Protein AF-A0A539DXG9-F1 (afdb_monomer)

Sequence (60 aa):
MPRFHIIFRTCDVVQSLHAVPRPFGLDKKTLLKICFLSLYESVRNHPHRIVVIGDRLTPE

Mean predicted aligned error: 6.93 Å

Radius of gyration: 13.92 Å; Cα contacts (8 Å, |Δi|>4): 45; chains: 1; bounding box: 36×23×37 Å

Nearest 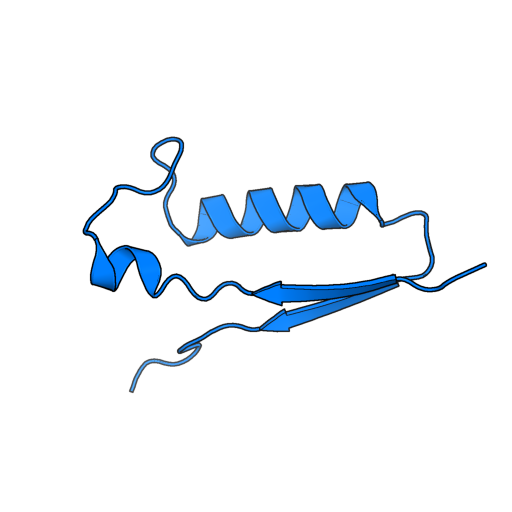PDB structures (foldseek):
  2jaj-assembly2_B  TM=5.276E-01  e=3.851E+00  Homo sapiens
  3tl6-assembly1_F  TM=2.621E-01  e=5.083E+00  Entamoeba histolytica

Structure (mmCIF, N/CA/C/O backbone):
data_AF-A0A539DXG9-F1
#
_ent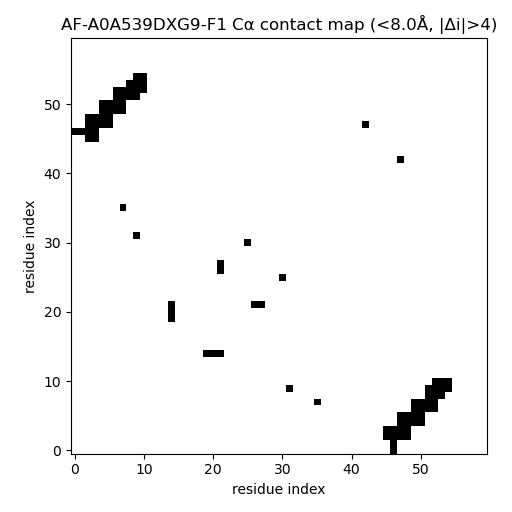ry.id   AF-A0A539DXG9-F1
#
loop_
_atom_site.group_PDB
_atom_site.id
_atom_site.type_symbol
_atom_site.label_atom_id
_atom_site.label_alt_id
_atom_site.label_comp_id
_atom_site.label_asym_id
_atom_site.label_entity_id
_atom_site.label_seq_id
_atom_site.pdbx_PDB_ins_code
_atom_site.Cartn_x
_atom_site.Cartn_y
_atom_site.Cartn_z
_atom_site.occupancy
_atom_site.B_iso_or_equiv
_atom_site.auth_seq_id
_atom_site.auth_comp_id
_atom_site.auth_asym_id
_atom_site.auth_atom_id
_atom_site.pdbx_PDB_model_num
ATOM 1 N N . MET A 1 1 ? -19.331 -2.457 17.800 1.00 70.69 1 MET A N 1
ATOM 2 C CA . MET A 1 1 ? -18.886 -1.963 16.476 1.00 70.69 1 MET A CA 1
ATOM 3 C C . MET A 1 1 ? -18.257 -3.114 15.707 1.00 70.69 1 MET A C 1
ATOM 5 O O . MET A 1 1 ? -17.482 -3.844 16.319 1.00 70.69 1 MET A O 1
ATOM 9 N N . PRO A 1 2 ? -18.593 -3.313 14.423 1.00 84.94 2 PRO A N 1
ATOM 10 C CA . PRO A 1 2 ? -17.956 -4.335 13.596 1.00 84.94 2 PRO A CA 1
ATOM 11 C C . PRO A 1 2 ? -16.471 -4.010 13.378 1.00 84.94 2 PRO A C 1
ATOM 13 O O . PRO A 1 2 ? -16.083 -2.841 13.348 1.00 84.94 2 PRO A O 1
ATOM 16 N N . ARG A 1 3 ? -15.641 -5.050 13.246 1.00 95.00 3 ARG A N 1
ATOM 17 C CA . ARG A 1 3 ? -14.207 -4.932 12.958 1.00 95.00 3 ARG A CA 1
ATOM 18 C C . ARG A 1 3 ? -13.953 -5.234 11.485 1.00 95.00 3 ARG A C 1
ATOM 20 O O . ARG A 1 3 ? -14.360 -6.287 11.002 1.00 95.00 3 ARG A O 1
ATOM 27 N N . PHE A 1 4 ? -13.238 -4.356 10.790 1.00 96.75 4 PHE A N 1
ATOM 28 C CA . PHE A 1 4 ? -12.845 -4.591 9.402 1.00 96.75 4 PHE A CA 1
ATOM 29 C C . PHE A 1 4 ? -11.636 -5.529 9.325 1.00 96.75 4 PHE A C 1
ATOM 31 O O . PHE A 1 4 ? -10.599 -5.284 9.945 1.00 96.75 4 PHE A O 1
ATOM 38 N N . HIS A 1 5 ? -11.759 -6.591 8.534 1.00 97.06 5 HIS A N 1
ATOM 39 C CA . HIS A 1 5 ? -10.664 -7.497 8.196 1.00 97.06 5 HIS A CA 1
ATOM 40 C C . HIS A 1 5 ? -10.301 -7.276 6.730 1.00 97.06 5 HIS A C 1
ATOM 42 O O . HIS A 1 5 ? -11.078 -7.613 5.842 1.00 97.06 5 HIS A O 1
ATOM 48 N N . ILE A 1 6 ? -9.147 -6.659 6.483 1.00 96.62 6 ILE A N 1
ATOM 49 C CA . ILE A 1 6 ? -8.764 -6.163 5.159 1.00 96.62 6 ILE A CA 1
ATOM 50 C C . ILE A 1 6 ? -7.522 -6.908 4.682 1.00 96.62 6 ILE A C 1
ATOM 52 O O . ILE A 1 6 ? -6.533 -7.006 5.409 1.00 96.62 6 ILE A O 1
ATOM 56 N N . ILE A 1 7 ? -7.561 -7.400 3.446 1.00 94.69 7 ILE A N 1
ATOM 57 C CA . ILE A 1 7 ? -6.415 -8.013 2.773 1.00 94.69 7 ILE A CA 1
ATOM 58 C C . ILE A 1 7 ? -5.933 -7.051 1.688 1.00 94.69 7 ILE A C 1
ATOM 60 O O . ILE A 1 7 ? -6.620 -6.837 0.692 1.00 94.69 7 ILE A O 1
ATOM 64 N N . PHE A 1 8 ? -4.742 -6.483 1.871 1.00 92.94 8 PHE A N 1
ATOM 65 C CA . PHE A 1 8 ? -4.095 -5.628 0.879 1.00 92.94 8 PHE A CA 1
ATOM 66 C C . PHE A 1 8 ? -3.078 -6.452 0.087 1.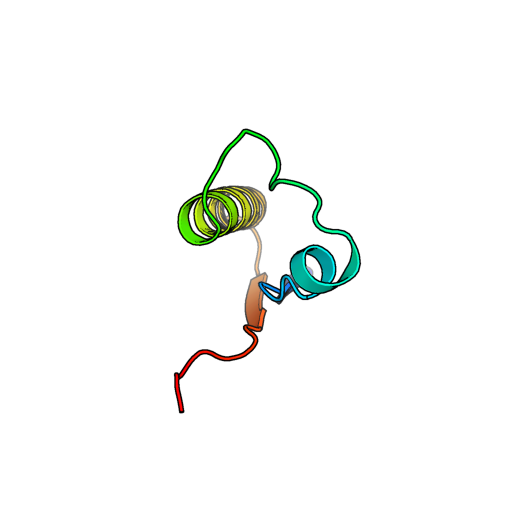00 92.94 8 PHE A C 1
ATOM 68 O O . PHE A 1 8 ? -1.985 -6.746 0.574 1.00 92.94 8 PHE A O 1
ATOM 75 N N . ARG A 1 9 ? -3.448 -6.866 -1.129 1.00 87.06 9 ARG A N 1
ATOM 76 C CA . ARG A 1 9 ? -2.560 -7.637 -2.011 1.00 87.06 9 ARG A CA 1
ATOM 77 C C . ARG A 1 9 ? -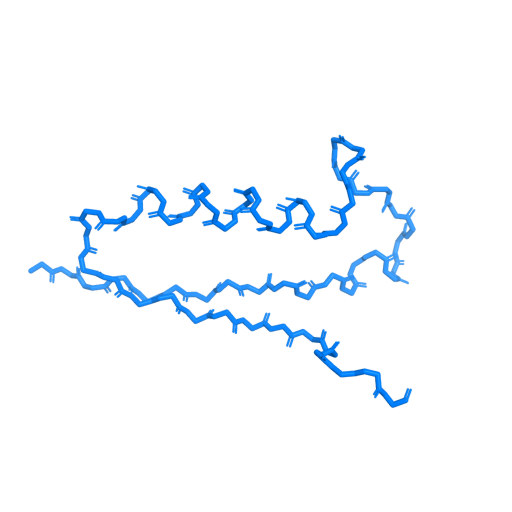1.715 -6.696 -2.861 1.00 87.06 9 ARG A C 1
ATOM 79 O O . ARG A 1 9 ? -2.260 -5.886 -3.601 1.00 87.06 9 ARG A O 1
ATOM 86 N N . THR A 1 10 ? -0.395 -6.837 -2.784 1.00 82.88 10 THR A N 1
ATOM 87 C CA . THR A 1 10 ? 0.570 -6.039 -3.564 1.00 82.88 10 THR A CA 1
ATOM 88 C C . THR A 1 10 ? 1.071 -6.764 -4.817 1.00 82.88 10 THR A C 1
ATOM 90 O O . THR A 1 10 ? 1.919 -6.244 -5.549 1.00 82.88 10 THR A O 1
ATOM 93 N N . CYS A 1 11 ? 0.561 -7.976 -5.054 1.00 68.31 11 CYS A N 1
ATOM 94 C CA . CYS A 1 11 ? 0.934 -8.842 -6.162 1.00 68.31 11 CYS A CA 1
ATOM 95 C C . CYS A 1 11 ? 0.470 -8.228 -7.485 1.00 68.31 11 CYS A C 1
ATOM 97 O O . CYS A 1 11 ? -0.723 -8.068 -7.725 1.00 68.31 11 CYS A O 1
ATOM 99 N N . ASP A 1 12 ? 1.430 -7.923 -8.350 1.00 60.91 12 ASP A N 1
ATOM 100 C CA . ASP A 1 12 ? 1.209 -7.310 -9.657 1.00 60.91 12 ASP A CA 1
ATOM 101 C C . ASP A 1 12 ? 1.638 -8.266 -10.775 1.00 60.91 12 ASP A C 1
ATOM 103 O O . ASP A 1 12 ? 2.441 -7.939 -11.644 1.00 60.91 12 ASP A O 1
ATOM 107 N N . VAL A 1 13 ? 1.132 -9.500 -10.715 1.00 56.47 13 VAL A N 1
ATOM 108 C CA . VAL A 1 13 ? 1.324 -10.497 -11.785 1.00 56.47 13 VAL A CA 1
ATOM 109 C C . VAL A 1 13 ? 0.573 -10.079 -13.064 1.00 56.47 13 VAL A C 1
ATOM 111 O O . VAL A 1 13 ? 0.827 -10.593 -14.152 1.00 56.47 13 VAL A O 1
ATOM 114 N N . VAL A 1 14 ? -0.313 -9.084 -12.979 1.00 53.53 14 VAL A N 1
ATOM 115 C CA . VAL A 1 14 ? -1.055 -8.567 -14.135 1.00 53.53 14 VAL A CA 1
ATOM 116 C C . VAL A 1 14 ? -0.133 -7.783 -15.079 1.00 53.53 14 VAL A C 1
ATOM 118 O O . VAL A 1 14 ? -0.284 -7.893 -16.297 1.00 53.53 14 VAL A O 1
ATOM 121 N N . GLN A 1 15 ? 0.898 -7.097 -14.561 1.00 49.50 15 GLN A N 1
ATOM 122 C CA . GLN A 1 15 ? 1.908 -6.467 -15.420 1.00 49.50 15 GLN A CA 1
ATOM 123 C C . GLN A 1 15 ? 2.723 -7.497 -16.225 1.00 49.50 15 GLN A C 1
ATOM 125 O O . GLN A 1 15 ? 3.075 -7.227 -17.372 1.00 49.50 15 GLN A O 1
ATOM 130 N N . SER A 1 16 ? 2.965 -8.695 -15.675 1.00 51.38 16 SER A N 1
ATOM 131 C CA . SER A 1 16 ? 3.634 -9.789 -16.401 1.00 51.38 16 SER A CA 1
ATOM 132 C C . SER A 1 16 ? 2.761 -10.469 -17.464 1.00 51.38 16 SER A C 1
ATOM 134 O O . SER A 1 16 ? 3.305 -11.144 -18.330 1.00 51.38 16 SER A O 1
ATOM 136 N N . LEU A 1 17 ? 1.435 -10.288 -17.431 1.00 51.56 17 LEU A N 1
ATOM 137 C CA . LEU A 1 17 ? 0.499 -10.937 -18.361 1.00 51.56 17 LEU A CA 1
ATOM 138 C C . LEU A 1 17 ? 0.062 -10.045 -19.533 1.00 51.56 17 LEU A C 1
ATOM 140 O O . LEU A 1 17 ? -0.252 -10.575 -20.596 1.00 51.56 17 LEU A O 1
ATOM 144 N N . HIS A 1 18 ? 0.048 -8.714 -19.373 1.00 60.38 18 HIS A N 1
ATOM 145 C CA . HIS A 1 18 ? -0.533 -7.813 -20.385 1.00 60.38 18 HIS A CA 1
ATOM 146 C C . HIS A 1 18 ? 0.337 -6.614 -20.798 1.00 60.38 18 HIS A C 1
ATOM 148 O O . HIS A 1 18 ? -0.119 -5.808 -21.604 1.00 60.38 18 HIS A O 1
ATOM 154 N N . ALA A 1 19 ? 1.562 -6.466 -20.268 1.00 64.06 19 ALA A N 1
ATOM 155 C CA . ALA A 1 19 ? 2.484 -5.363 -20.596 1.00 64.06 19 ALA A CA 1
ATOM 156 C C . ALA A 1 19 ? 1.883 -3.943 -20.451 1.00 64.06 19 ALA A C 1
ATOM 158 O O . ALA A 1 19 ? 2.390 -2.976 -21.018 1.00 64.06 19 ALA A O 1
ATOM 159 N N . VAL A 1 20 ? 0.804 -3.801 -19.675 1.00 68.62 20 VAL A N 1
ATOM 160 C CA . VAL A 1 20 ? 0.127 -2.517 -19.477 1.00 68.62 20 VAL A CA 1
ATOM 161 C C . VAL A 1 20 ? 0.971 -1.651 -18.534 1.00 68.62 20 VAL A C 1
ATOM 163 O O . VAL A 1 20 ? 1.402 -2.134 -17.479 1.00 68.62 20 VAL A O 1
ATOM 166 N N . PRO A 1 21 ? 1.240 -0.378 -18.879 1.00 72.12 21 PRO A N 1
ATOM 167 C CA . PRO A 1 21 ? 1.930 0.535 -17.981 1.00 72.12 21 PRO A CA 1
ATOM 168 C C . PRO A 1 21 ? 1.103 0.763 -16.713 1.00 72.12 21 PRO A C 1
ATOM 170 O O . PRO A 1 21 ? -0.127 0.829 -16.744 1.00 72.12 21 PRO A O 1
ATOM 173 N N . ARG A 1 22 ? 1.789 0.893 -15.575 1.00 74.81 22 ARG A N 1
ATOM 174 C CA . ARG A 1 22 ? 1.138 1.224 -14.303 1.00 74.81 22 ARG A CA 1
ATOM 175 C C . ARG A 1 22 ? 0.393 2.559 -14.430 1.00 74.81 22 ARG A C 1
ATOM 177 O O . ARG A 1 22 ? 0.887 3.466 -15.108 1.00 74.81 22 ARG A O 1
ATOM 184 N N . PRO A 1 23 ? -0.765 2.710 -13.768 1.00 79.81 23 PRO A N 1
ATOM 185 C CA . PRO A 1 23 ? -1.522 3.949 -13.828 1.00 79.81 23 PRO A CA 1
ATOM 1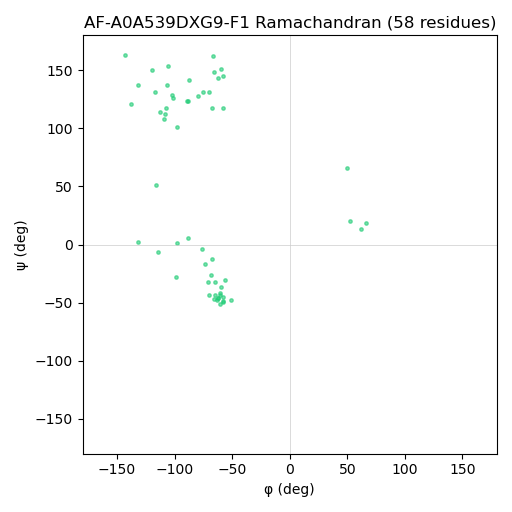86 C C . PRO A 1 23 ? -0.694 5.133 -13.312 1.00 79.81 23 PRO A C 1
ATOM 188 O O . PRO A 1 23 ? 0.188 4.981 -12.461 1.00 79.81 23 PRO A O 1
ATOM 191 N N . PHE A 1 24 ? -0.998 6.319 -13.842 1.00 85.00 24 PHE A N 1
ATOM 192 C CA . PHE A 1 24 ? -0.406 7.601 -13.437 1.00 85.00 24 PHE A CA 1
ATOM 193 C C . PHE A 1 24 ? 1.115 7.723 -13.642 1.00 85.00 24 PHE A C 1
ATOM 195 O O . PHE A 1 24 ? 1.729 8.637 -13.100 1.00 85.00 24 PHE A O 1
ATOM 202 N N . GLY A 1 25 ? 1.735 6.813 -14.404 1.00 83.12 25 GLY A N 1
ATOM 203 C CA . GLY A 1 25 ? 3.184 6.825 -14.630 1.00 83.12 25 GLY A CA 1
ATOM 204 C C . GLY A 1 25 ? 4.007 6.539 -13.368 1.00 83.12 25 GLY A C 1
ATOM 205 O O . GLY A 1 25 ? 5.189 6.869 -13.322 1.00 83.12 25 GLY A O 1
ATOM 206 N N . LEU A 1 26 ? 3.394 5.951 -12.335 1.00 84.50 26 LEU A N 1
ATOM 207 C CA . LEU A 1 26 ? 4.049 5.688 -11.056 1.00 84.50 26 LEU A CA 1
ATOM 208 C C . LEU A 1 26 ? 4.774 4.342 -11.057 1.00 84.50 26 LEU A C 1
ATOM 210 O O . LEU A 1 26 ? 4.259 3.333 -11.547 1.00 84.50 26 LEU A O 1
ATOM 214 N N . ASP A 1 27 ? 5.948 4.302 -10.427 1.00 84.00 27 ASP A N 1
ATOM 215 C CA . ASP A 1 27 ? 6.634 3.044 -10.154 1.00 84.00 27 ASP A CA 1
ATOM 216 C C . ASP A 1 27 ? 5.843 2.185 -9.146 1.00 84.00 27 ASP A C 1
ATOM 218 O O . ASP A 1 27 ? 4.977 2.665 -8.404 1.00 84.00 27 ASP A O 1
ATOM 222 N N . LYS A 1 28 ? 6.164 0.886 -9.095 1.00 81.00 28 LYS A N 1
ATOM 223 C CA . LYS A 1 28 ? 5.492 -0.090 -8.223 1.00 81.00 28 LYS A CA 1
ATOM 224 C C . LYS A 1 28 ? 5.412 0.362 -6.773 1.00 81.00 28 LYS A C 1
ATOM 226 O O . LYS A 1 28 ? 4.363 0.252 -6.141 1.00 81.00 28 LYS A O 1
ATOM 231 N N . LYS A 1 29 ? 6.535 0.822 -6.232 1.00 84.75 29 LYS A N 1
ATOM 232 C CA . LYS A 1 29 ? 6.680 1.134 -4.814 1.00 84.75 29 LYS A CA 1
ATOM 233 C C . LYS A 1 29 ? 5.861 2.369 -4.470 1.00 84.75 29 LYS A C 1
ATOM 235 O O . LYS A 1 29 ? 5.171 2.365 -3.451 1.00 84.75 29 LYS A O 1
ATOM 240 N N . THR A 1 30 ? 5.911 3.391 -5.315 1.00 88.69 30 THR A N 1
ATOM 241 C CA . THR A 1 30 ? 5.158 4.631 -5.112 1.00 88.69 30 THR A CA 1
ATOM 242 C C . THR A 1 30 ? 3.655 4.392 -5.207 1.00 88.69 30 THR A C 1
ATOM 244 O O . THR A 1 30 ? 2.925 4.775 -4.291 1.00 88.69 30 THR A O 1
ATOM 247 N N . LEU A 1 31 ? 3.195 3.674 -6.235 1.00 87.88 31 LEU A N 1
ATOM 248 C CA . LEU A 1 31 ? 1.777 3.346 -6.401 1.00 87.88 31 LEU A CA 1
ATOM 249 C C . LEU A 1 31 ? 1.229 2.569 -5.193 1.00 87.88 31 LEU A C 1
ATOM 251 O O . LEU A 1 31 ? 0.217 2.956 -4.614 1.00 87.88 31 LEU A O 1
ATOM 255 N N . LEU A 1 32 ? 1.933 1.517 -4.759 1.00 88.56 32 LEU A N 1
ATOM 256 C CA . LEU A 1 32 ? 1.517 0.706 -3.610 1.00 88.56 32 LEU A CA 1
ATOM 257 C C . LEU A 1 32 ? 1.432 1.519 -2.315 1.00 88.56 32 LEU A C 1
ATOM 259 O O . LEU A 1 32 ? 0.484 1.343 -1.553 1.00 88.56 32 LEU A O 1
ATOM 263 N N . LYS A 1 33 ? 2.397 2.414 -2.069 1.00 91.81 33 LYS A N 1
ATOM 264 C CA . LYS A 1 33 ? 2.390 3.291 -0.889 1.00 91.81 33 LYS A CA 1
ATOM 265 C C . LYS A 1 33 ? 1.186 4.224 -0.884 1.00 91.81 33 LYS A C 1
ATOM 267 O O . LYS A 1 33 ? 0.536 4.347 0.149 1.00 91.81 33 LYS A O 1
ATOM 272 N N . ILE A 1 34 ? 0.884 4.853 -2.020 1.00 94.12 34 ILE A N 1
ATOM 273 C CA . ILE A 1 34 ? -0.254 5.772 -2.146 1.00 94.12 34 ILE A CA 1
ATOM 274 C C . ILE A 1 34 ? -1.568 5.019 -1.921 1.00 94.12 34 ILE A C 1
ATOM 276 O O . ILE A 1 34 ? -2.389 5.450 -1.111 1.00 94.12 34 ILE A O 1
ATOM 280 N N . CYS A 1 35 ? -1.746 3.864 -2.568 1.00 92.44 35 CYS A N 1
ATOM 281 C CA . CYS A 1 35 ? -2.936 3.034 -2.384 1.00 92.44 35 CYS A CA 1
ATOM 282 C C . CYS A 1 35 ? -3.096 2.571 -0.929 1.00 92.44 35 CYS A C 1
ATOM 284 O O . CYS A 1 35 ? -4.195 2.633 -0.380 1.00 92.44 35 CYS A O 1
ATOM 286 N N . PHE A 1 36 ? -2.007 2.135 -0.289 1.00 95.19 36 PHE A N 1
ATOM 287 C CA . PHE A 1 36 ? -2.043 1.709 1.107 1.00 95.19 36 PHE A CA 1
ATOM 288 C C . PHE A 1 36 ? -2.378 2.867 2.052 1.00 95.19 36 PHE A C 1
ATOM 290 O O . PHE A 1 36 ? -3.199 2.698 2.949 1.00 95.19 36 PHE A O 1
ATOM 297 N N . LEU A 1 37 ? -1.779 4.043 1.845 1.00 97.12 37 LEU A N 1
ATOM 298 C CA . LEU A 1 37 ? -2.048 5.225 2.662 1.00 97.12 37 LEU A CA 1
ATOM 299 C C . LEU A 1 37 ? -3.514 5.653 2.549 1.00 97.12 37 LEU A C 1
ATOM 301 O O . LEU A 1 37 ? -4.160 5.879 3.566 1.00 97.12 37 LEU A O 1
ATOM 305 N N . SER A 1 38 ? -4.054 5.698 1.329 1.00 97.38 38 SER A N 1
ATOM 306 C CA . SER A 1 38 ? -5.469 6.007 1.093 1.00 97.38 38 SER A CA 1
ATOM 307 C C . SER A 1 38 ? -6.396 5.030 1.825 1.00 97.38 38 SER A C 1
ATOM 309 O O . SER A 1 38 ? -7.324 5.457 2.514 1.00 97.38 38 SER A O 1
ATOM 311 N N . LEU A 1 39 ? -6.105 3.727 1.746 1.00 97.00 39 LEU A N 1
ATOM 312 C CA . LEU A 1 39 ? -6.841 2.700 2.478 1.00 97.00 39 LEU A CA 1
ATOM 313 C C . LEU A 1 39 ? -6.757 2.923 3.992 1.00 97.00 39 LEU A C 1
ATOM 315 O O . LEU A 1 39 ? -7.790 2.951 4.656 1.00 97.00 39 LEU A O 1
ATOM 319 N N . TYR A 1 40 ? -5.551 3.089 4.534 1.00 97.69 40 TYR A N 1
ATOM 320 C CA . TYR A 1 40 ? -5.334 3.278 5.966 1.00 97.69 40 TYR A CA 1
ATOM 321 C C . TYR A 1 40 ? -6.099 4.493 6.498 1.00 97.69 40 TYR A C 1
ATOM 323 O O . TYR A 1 40 ? -6.861 4.356 7.453 1.00 97.69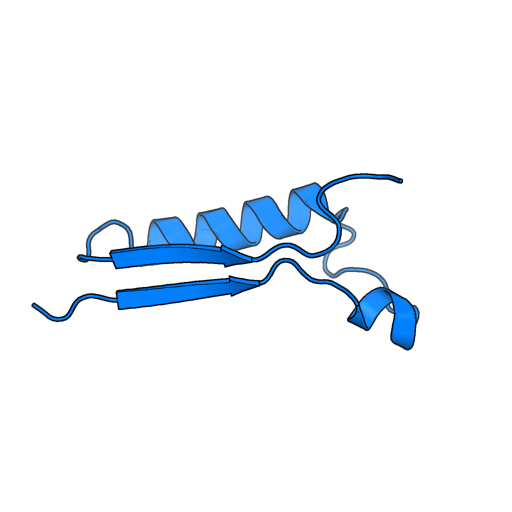 40 TYR A O 1
ATOM 331 N N . GLU A 1 41 ? -5.979 5.649 5.842 1.00 98.25 41 GLU A N 1
ATOM 332 C CA . GLU A 1 41 ? -6.679 6.872 6.247 1.00 98.25 41 GLU A CA 1
ATOM 333 C C . GLU A 1 41 ? -8.204 6.693 6.250 1.00 98.25 41 GLU A C 1
ATOM 335 O O . GLU A 1 41 ? -8.877 7.178 7.159 1.00 98.25 41 GLU A O 1
ATOM 340 N N . SER A 1 42 ? -8.754 5.926 5.301 1.00 97.19 42 SER A N 1
ATOM 341 C CA . SER A 1 42 ? -10.199 5.668 5.230 1.00 97.19 42 SER A CA 1
ATOM 342 C C . SER A 1 42 ? -10.743 4.810 6.380 1.00 97.19 42 SER A C 1
ATOM 344 O 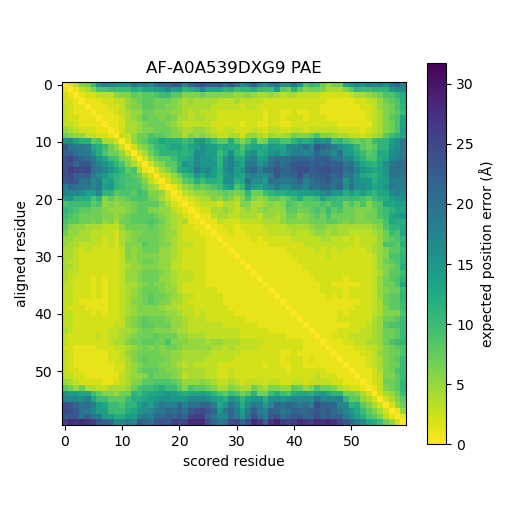O . SER A 1 42 ? -11.917 4.924 6.728 1.00 97.19 42 SER A O 1
ATOM 346 N N . VAL A 1 43 ? -9.905 3.966 6.998 1.00 96.50 43 VAL A N 1
ATOM 347 C CA . VAL A 1 43 ? -10.337 3.016 8.041 1.00 96.50 43 VAL A CA 1
ATOM 348 C C . VAL A 1 43 ? -9.750 3.299 9.420 1.00 96.50 43 VAL A C 1
ATOM 350 O O . VAL A 1 43 ? -10.167 2.664 10.389 1.00 96.50 43 VAL A O 1
ATOM 353 N N . ARG A 1 44 ? -8.821 4.257 9.550 1.00 96.69 44 ARG A N 1
ATOM 354 C CA . ARG A 1 44 ? -8.051 4.500 10.784 1.00 96.69 44 ARG A CA 1
ATOM 355 C C . ARG A 1 44 ? -8.910 4.766 12.024 1.00 96.69 44 ARG A C 1
ATOM 357 O O . ARG A 1 44 ? -8.516 4.404 13.126 1.00 96.69 44 ARG A O 1
ATOM 364 N N . ASN A 1 45 ? -10.091 5.359 11.838 1.00 97.31 45 ASN A N 1
ATOM 365 C CA . ASN A 1 45 ? -11.024 5.699 12.917 1.00 97.31 45 ASN A CA 1
ATOM 366 C C . ASN A 1 45 ? -12.004 4.556 13.257 1.00 97.31 45 ASN A C 1
ATOM 368 O O . ASN A 1 45 ? -12.907 4.734 14.072 1.00 97.31 45 ASN A O 1
ATOM 372 N N . HIS A 1 46 ? -11.845 3.382 12.641 1.00 96.06 46 HIS A N 1
ATOM 373 C CA . HIS A 1 46 ? -12.659 2.196 12.889 1.00 96.06 46 HIS A CA 1
ATOM 374 C C . HIS A 1 46 ? -11.786 1.039 13.383 1.00 96.06 46 HIS A C 1
ATOM 376 O O . HIS A 1 46 ? -10.632 0.930 12.972 1.00 96.06 46 HIS A O 1
ATOM 382 N N . PRO A 1 47 ? -12.301 0.115 14.213 1.00 97.75 47 PRO A N 1
ATOM 383 C CA . PRO A 1 47 ? -11.570 -1.102 14.549 1.00 97.75 47 PRO A CA 1
ATOM 384 C C . PRO A 1 47 ? -11.241 -1.899 13.279 1.00 97.75 47 PRO A C 1
ATOM 386 O O . PRO A 1 47 ? -12.143 -2.357 12.576 1.00 97.75 47 PRO A O 1
ATOM 389 N N . HIS A 1 48 ? -9.957 -2.089 12.975 1.00 97.69 48 HIS A N 1
ATOM 390 C CA . HIS A 1 48 ? -9.535 -2.793 11.765 1.00 97.69 48 HIS A CA 1
ATOM 391 C C . HIS A 1 48 ? -8.292 -3.665 11.988 1.00 97.69 48 HIS A C 1
ATOM 393 O O . HIS A 1 48 ? -7.586 -3.573 12.994 1.00 97.69 48 HIS A O 1
ATOM 399 N N . ARG A 1 49 ? -8.057 -4.584 11.054 1.00 97.56 49 ARG A N 1
ATOM 400 C CA . ARG A 1 49 ? -6.797 -5.309 10.870 1.00 97.56 49 ARG A CA 1
ATOM 401 C C . ARG A 1 49 ? -6.526 -5.362 9.376 1.00 97.56 49 ARG A C 1
ATOM 403 O O . ARG A 1 49 ? -7.329 -5.926 8.636 1.00 97.56 49 ARG A O 1
ATOM 410 N N . ILE A 1 50 ? -5.394 -4.810 8.957 1.00 97.50 50 ILE A N 1
ATOM 411 C CA . ILE A 1 50 ? -4.923 -4.913 7.577 1.00 97.50 50 ILE A CA 1
ATOM 412 C C . ILE A 1 50 ? -3.830 -5.979 7.537 1.00 97.50 50 ILE A C 1
ATOM 414 O O . ILE A 1 50 ? -2.868 -5.921 8.301 1.00 97.50 50 ILE A O 1
ATOM 418 N N . VAL A 1 51 ? -3.992 -6.968 6.665 1.00 95.81 51 VAL A N 1
ATOM 419 C CA . VAL A 1 51 ? -2.972 -7.969 6.345 1.00 95.81 51 VAL A CA 1
ATOM 420 C C . VAL A 1 51 ? -2.449 -7.652 4.954 1.00 95.81 51 VAL A C 1
ATOM 422 O O . VAL A 1 51 ? -3.202 -7.673 3.981 1.00 95.81 51 VAL A O 1
ATOM 425 N N . VAL A 1 52 ? -1.161 -7.336 4.868 1.00 91.81 52 VAL A N 1
ATOM 426 C CA . VAL A 1 52 ? -0.489 -7.087 3.593 1.00 91.81 52 VAL A CA 1
ATOM 427 C C . VAL A 1 52 ? 0.057 -8.409 3.069 1.00 91.81 52 VAL A C 1
ATOM 429 O O . VAL A 1 52 ? 0.821 -9.076 3.763 1.00 91.81 52 VAL A O 1
ATOM 432 N N . ILE A 1 53 ? -0.336 -8.781 1.852 1.00 88.62 53 ILE A N 1
ATOM 433 C CA . ILE A 1 53 ? 0.166 -9.972 1.162 1.00 88.62 53 ILE A CA 1
ATOM 434 C C . ILE A 1 53 ? 0.982 -9.498 -0.033 1.00 88.62 53 ILE A C 1
ATOM 436 O O . ILE A 1 53 ? 0.436 -8.891 -0.957 1.00 88.62 53 ILE A O 1
ATOM 440 N N . GLY A 1 54 ? 2.286 -9.752 0.008 1.00 79.25 54 GLY A N 1
ATOM 441 C CA . GLY A 1 54 ? 3.180 -9.544 -1.122 1.00 79.25 54 GLY A CA 1
ATOM 442 C C . GLY A 1 54 ? 3.592 -10.857 -1.761 1.00 79.25 54 GLY A C 1
ATOM 443 O O . GLY A 1 54 ? 3.613 -11.890 -1.101 1.00 79.25 54 GLY A O 1
ATOM 444 N N . ASP A 1 55 ? 3.929 -10.786 -3.043 1.00 71.81 55 ASP A N 1
ATOM 445 C CA . ASP A 1 55 ? 4.559 -11.879 -3.779 1.00 71.81 55 ASP A CA 1
ATOM 446 C C . ASP A 1 55 ? 6.036 -11.534 -4.016 1.00 71.81 55 ASP A C 1
ATOM 448 O O . ASP A 1 55 ? 6.347 -10.378 -4.329 1.00 71.81 55 ASP A O 1
ATOM 452 N N . ARG A 1 56 ? 6.925 -12.521 -3.835 1.00 60.22 56 ARG A N 1
ATOM 453 C CA . ARG A 1 56 ? 8.397 -12.417 -3.959 1.00 60.22 56 ARG A CA 1
ATOM 454 C C . ARG A 1 56 ? 9.027 -11.242 -3.187 1.00 60.22 56 ARG A C 1
ATOM 456 O O . ARG A 1 56 ? 9.569 -10.310 -3.776 1.00 60.22 56 ARG A O 1
ATOM 463 N N . LEU A 1 57 ? 8.959 -11.275 -1.852 1.00 54.53 57 LEU A N 1
ATOM 464 C CA . LEU A 1 57 ? 9.612 -10.279 -0.977 1.00 54.53 57 LEU A CA 1
ATOM 465 C C . LEU A 1 57 ? 11.136 -10.474 -0.830 1.00 54.53 57 LEU A C 1
ATOM 467 O O . LEU A 1 57 ? 11.797 -9.637 -0.218 1.00 54.53 57 LEU A O 1
ATOM 471 N N . THR A 1 58 ? 11.691 -11.529 -1.423 1.00 42.25 58 THR A N 1
ATOM 472 C CA . THR A 1 58 ? 13.122 -11.842 -1.472 1.00 42.25 58 THR A CA 1
ATOM 473 C C . THR A 1 58 ? 13.520 -12.194 -2.908 1.00 42.25 58 THR A C 1
ATOM 475 O O . THR A 1 58 ? 12.769 -12.914 -3.572 1.00 42.25 58 THR A O 1
ATOM 478 N N . PRO A 1 59 ? 14.666 -11.697 -3.409 1.00 46.09 59 PRO A N 1
ATOM 479 C CA . PRO A 1 59 ? 15.333 -12.327 -4.536 1.00 46.09 59 PRO A CA 1
ATOM 480 C C . PRO A 1 59 ? 15.911 -13.666 -4.060 1.00 46.09 59 PRO A C 1
ATOM 482 O O . PRO A 1 59 ? 16.546 -13.714 -3.007 1.00 46.09 59 PRO A O 1
ATOM 485 N N . GLU A 1 60 ? 15.665 -14.734 -4.814 1.00 41.56 60 GLU A N 1
ATOM 486 C CA . GLU A 1 60 ? 16.716 -15.742 -5.001 1.00 41.56 60 GLU A CA 1
ATOM 487 C C . GLU A 1 60 ? 17.765 -15.165 -5.956 1.00 41.56 60 GLU A C 1
ATOM 489 O O . GLU A 1 60 ? 17.353 -14.454 -6.908 1.00 41.56 60 GLU A O 1
#

Solvent-accessible surf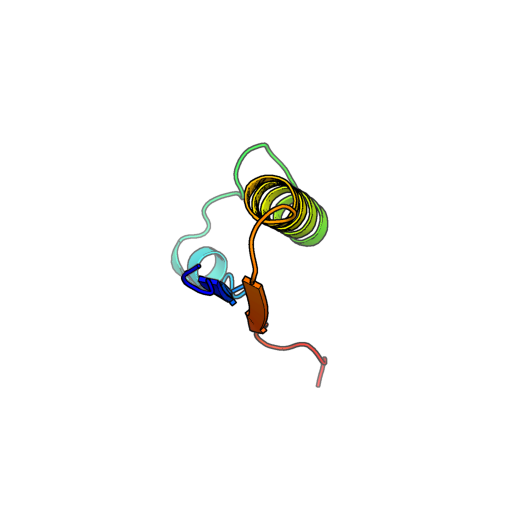ace area (backbone atoms only — not comparable to full-atom values): 3947 Å² total; per-residue (Å²): 132,82,69,49,80,43,78,48,72,68,62,63,65,60,48,79,73,66,74,58,78,57,74,94,81,43,54,72,69,60,46,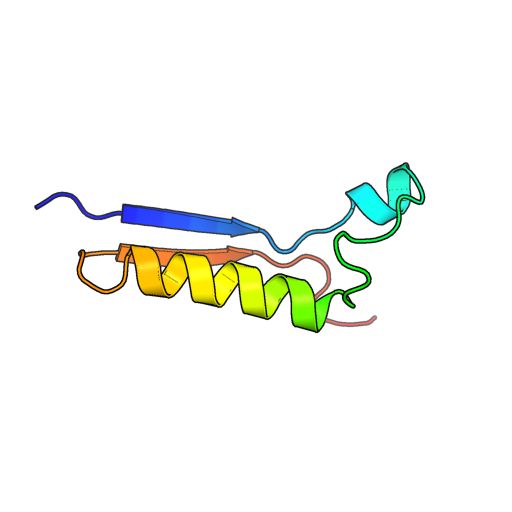51,51,52,54,48,50,56,54,45,67,76,42,67,93,47,59,64,47,80,45,78,44,72,64,78,94,61,85,130

Secondary structure (DSSP, 8-state):
-PPEEEEEE---HHHHHH-PPPGGG--HHHHHHHHHHHHHHHHTTS-EEEEEE-S--S--

Foldseek 3Di:
DDEAEAEAELDPCVCVVPVDQDPPNDDSVVVSVVVVVVVCVVPVVDHYDYDYDYDPPDDD

pLDDT: mean 81.41, std 17.08, range [41.56, 98.25]